Protein AF-A0A7I4Z136-F1 (afdb_monomer)

Sequence (138 aa):
MLASEEKSELEQQVQAWSDSLAMFELRLNVKKTVYLTNDPSEPAGVTRLDRISNAAIKERFDVAPIADVDEMRETRLRWYGHALRAKNDSVRRMGLNLDVSGKRPKGRPKQRWLDTLHENLKTVNIHPNRAFNREEWG

Structure (mmCIF, N/CA/C/O backbone):
data_AF-A0A7I4Z136-F1
#
_entry.id   AF-A0A7I4Z136-F1
#
loop_
_atom_site.group_PDB
_atom_site.id
_atom_site.type_symbol
_atom_site.label_atom_id
_atom_site.label_alt_id
_atom_site.label_comp_id
_atom_site.label_asym_id
_atom_site.label_entity_id
_atom_site.label_seq_id
_atom_site.pdbx_PDB_ins_code
_atom_site.Cartn_x
_atom_site.Cartn_y
_atom_site.Cartn_z
_atom_site.occupancy
_atom_site.B_iso_or_equiv
_atom_site.auth_seq_id
_atom_site.auth_comp_id
_atom_site.auth_asym_id
_atom_site.auth_atom_id
_atom_site.pdbx_PDB_model_num
ATOM 1 N N . MET A 1 1 ? -11.482 -11.749 29.604 1.00 31.69 1 MET A N 1
ATOM 2 C CA . MET A 1 1 ? -10.656 -10.848 30.432 1.00 31.69 1 MET A CA 1
ATOM 3 C C . MET A 1 1 ? -10.018 -9.839 29.495 1.00 31.69 1 MET A C 1
ATOM 5 O O . MET A 1 1 ? -9.239 -10.250 28.649 1.00 31.69 1 MET A O 1
ATOM 9 N N . LEU A 1 2 ? -10.446 -8.575 29.544 1.00 39.78 2 LEU A N 1
ATOM 10 C CA . LEU A 1 2 ? -9.828 -7.484 28.786 1.00 39.78 2 LEU A CA 1
ATOM 11 C C . LEU A 1 2 ? -8.702 -6.930 29.660 1.00 39.78 2 LEU A C 1
ATOM 13 O O . LEU A 1 2 ? -8.988 -6.420 30.739 1.00 39.78 2 LEU A O 1
ATOM 17 N N . ALA A 1 3 ? -7.450 -7.089 29.234 1.00 44.53 3 ALA A N 1
ATOM 18 C CA . ALA A 1 3 ? -6.341 -6.368 29.840 1.00 44.53 3 ALA A CA 1
ATOM 19 C C . ALA A 1 3 ? -6.526 -4.886 29.493 1.00 44.53 3 ALA A C 1
ATOM 21 O O . ALA A 1 3 ? -6.549 -4.517 28.319 1.00 44.53 3 ALA A O 1
ATOM 22 N N . SER A 1 4 ? -6.766 -4.051 30.500 1.00 47.69 4 SER A N 1
ATOM 23 C CA . SER A 1 4 ? -6.635 -2.608 30.351 1.00 47.69 4 SER A CA 1
ATOM 24 C C . SER A 1 4 ? -5.141 -2.303 30.315 1.00 47.69 4 SER A C 1
ATOM 26 O O . SER A 1 4 ? -4.517 -2.236 31.370 1.00 47.69 4 SER A O 1
ATOM 28 N N . GLU A 1 5 ? -4.568 -2.203 29.119 1.00 57.59 5 GLU A N 1
ATOM 29 C CA . GLU A 1 5 ? -3.180 -1.767 28.938 1.00 57.59 5 GLU A CA 1
ATOM 30 C C . GLU A 1 5 ? -3.039 -0.346 29.500 1.00 57.59 5 GLU A C 1
ATOM 32 O O . GLU A 1 5 ? -3.800 0.563 29.144 1.00 57.59 5 GLU A O 1
ATOM 37 N N . GLU A 1 6 ? -2.114 -0.171 30.441 1.00 72.88 6 GLU A N 1
ATOM 38 C CA . GLU A 1 6 ? -1.833 1.124 31.052 1.00 72.88 6 GLU A CA 1
ATOM 39 C C . GLU A 1 6 ? -1.116 2.023 30.025 1.00 72.88 6 GLU A C 1
ATOM 41 O O . GLU A 1 6 ? -0.399 1.549 29.145 1.00 72.88 6 GLU A O 1
ATOM 46 N N . LYS A 1 7 ? -1.301 3.347 30.101 1.00 60.91 7 LYS A N 1
ATOM 47 C CA . LYS A 1 7 ? -0.717 4.308 29.141 1.00 60.91 7 LYS A CA 1
ATOM 48 C C . LYS A 1 7 ? 0.807 4.147 28.991 1.00 60.91 7 LYS A C 1
ATOM 50 O O . LYS A 1 7 ? 1.330 4.259 27.886 1.00 60.91 7 LYS A O 1
ATOM 55 N N . SER A 1 8 ? 1.481 3.853 30.098 1.00 62.34 8 SER A N 1
ATOM 56 C CA . SER A 1 8 ? 2.915 3.562 30.199 1.00 62.34 8 SER A CA 1
ATOM 57 C C . SER A 1 8 ? 3.339 2.377 29.322 1.00 62.34 8 SER A C 1
ATOM 59 O O . SER A 1 8 ? 4.363 2.427 28.643 1.00 62.34 8 SER A O 1
ATOM 61 N N . GLU A 1 9 ? 2.521 1.328 29.284 1.00 68.94 9 GLU A N 1
ATOM 62 C CA . GLU A 1 9 ? 2.764 0.107 28.520 1.00 68.94 9 GLU A CA 1
ATOM 63 C C . GLU A 1 9 ? 2.647 0.367 27.013 1.00 68.94 9 GLU A C 1
ATOM 65 O O . GLU A 1 9 ? 3.483 -0.084 26.230 1.00 68.94 9 GLU A O 1
ATOM 70 N N . LEU A 1 10 ? 1.667 1.178 26.603 1.00 63.94 10 LEU A N 1
ATOM 71 C CA . LEU A 1 10 ? 1.514 1.606 25.209 1.00 63.94 10 LEU A CA 1
ATOM 72 C C . LEU A 1 10 ? 2.684 2.478 24.744 1.00 63.94 10 LEU A C 1
ATOM 74 O O . LEU A 1 10 ? 3.188 2.290 23.636 1.00 63.94 10 LEU A O 1
ATOM 78 N N . GLU A 1 11 ? 3.144 3.407 25.581 1.00 64.00 11 GLU A N 1
ATOM 79 C CA . GLU A 1 11 ? 4.316 4.240 25.285 1.00 64.00 11 GLU A CA 1
ATOM 80 C C . GLU A 1 11 ? 5.579 3.383 25.124 1.00 64.00 11 GLU A C 1
ATOM 82 O O . GLU A 1 11 ? 6.338 3.567 24.170 1.00 64.00 11 GLU A O 1
ATOM 87 N N . GLN A 1 12 ? 5.758 2.378 25.985 1.00 72.00 12 GLN A N 1
ATOM 88 C CA . GLN A 1 12 ? 6.883 1.451 25.908 1.00 72.00 12 GLN A CA 1
ATOM 89 C C . GLN A 1 12 ? 6.837 0.586 24.637 1.00 72.00 12 GLN A C 1
ATOM 91 O O . GLN A 1 12 ? 7.867 0.381 23.991 1.00 72.00 12 GLN A O 1
ATOM 96 N N . GLN A 1 13 ? 5.651 0.127 24.227 1.00 69.81 13 GLN A N 1
ATOM 97 C CA . GLN A 1 13 ? 5.467 -0.621 22.979 1.00 69.81 13 GLN A CA 1
ATOM 98 C C . GLN A 1 13 ? 5.757 0.238 21.741 1.00 69.81 13 GLN A C 1
ATOM 100 O O . GLN A 1 13 ? 6.437 -0.218 20.817 1.00 69.81 13 GLN A O 1
ATOM 105 N N . VAL A 1 14 ? 5.279 1.487 21.720 1.00 70.50 14 VAL A N 1
ATOM 106 C CA . VAL A 1 14 ? 5.538 2.434 20.623 1.00 70.50 14 VAL A CA 1
ATOM 107 C C . VAL A 1 14 ? 7.030 2.742 20.517 1.00 70.50 14 VAL A C 1
ATOM 109 O O . VAL A 1 14 ? 7.568 2.759 19.406 1.00 70.50 14 VAL A O 1
ATOM 112 N N . GLN A 1 15 ? 7.715 2.916 21.650 1.00 71.00 15 GLN A N 1
ATOM 113 C CA . GLN A 1 15 ? 9.158 3.132 21.678 1.00 71.00 15 GLN A CA 1
ATOM 114 C C . GLN A 1 15 ? 9.922 1.906 21.159 1.00 71.00 15 GLN A C 1
ATOM 116 O O . GLN A 1 15 ? 10.738 2.040 20.250 1.00 71.00 15 GLN A O 1
ATOM 121 N N . ALA A 1 16 ? 9.588 0.702 21.632 1.00 77.00 16 ALA A N 1
ATOM 122 C CA . ALA A 1 16 ? 10.212 -0.539 21.166 1.00 77.00 16 ALA A CA 1
ATOM 123 C C . ALA A 1 16 ? 10.033 -0.760 19.650 1.00 77.00 16 ALA A C 1
ATOM 125 O O . ALA A 1 16 ? 10.939 -1.238 18.958 1.00 77.00 16 ALA A O 1
ATOM 126 N N . TRP A 1 17 ? 8.873 -0.381 19.105 1.00 74.06 17 TRP A N 1
ATOM 127 C CA . TRP A 1 17 ? 8.618 -0.404 17.663 1.00 74.06 17 TRP A CA 1
ATOM 128 C C . TRP A 1 17 ? 9.425 0.652 16.908 1.00 74.06 17 TRP A C 1
ATOM 130 O O . TRP A 1 17 ? 9.952 0.361 15.833 1.00 74.06 17 TRP A O 1
ATOM 140 N N . SER A 1 18 ? 9.545 1.860 17.458 1.00 72.88 18 SER A N 1
ATOM 141 C CA . SER A 1 18 ? 10.383 2.921 16.894 1.00 72.88 18 SER A CA 1
ATOM 142 C C . SER A 1 18 ? 11.848 2.488 16.803 1.00 72.88 18 SER A C 1
ATOM 144 O O . SER A 1 18 ? 12.470 2.633 15.749 1.00 72.88 18 SER A O 1
ATOM 146 N N . ASP A 1 19 ? 12.378 1.891 17.870 1.00 77.94 19 ASP A N 1
ATOM 147 C CA . AS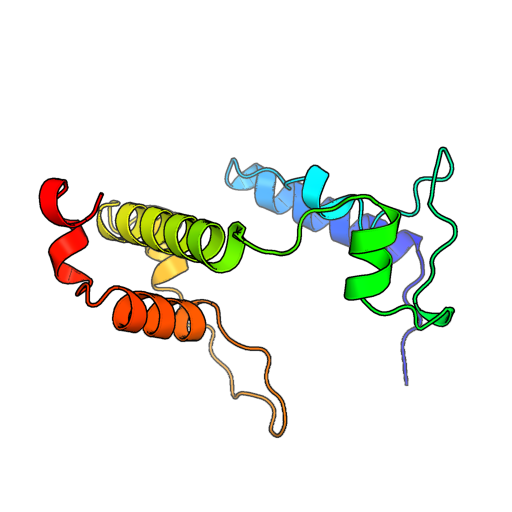P A 1 19 ? 13.763 1.416 17.941 1.00 77.94 19 ASP A CA 1
ATOM 148 C C . ASP A 1 19 ? 14.010 0.262 16.956 1.00 77.94 19 ASP A C 1
ATOM 150 O O . ASP A 1 19 ? 15.020 0.227 16.250 1.00 77.94 19 ASP A O 1
ATOM 154 N N . SER A 1 20 ? 13.034 -0.641 16.818 1.00 76.44 20 SER A N 1
ATOM 155 C CA . SER A 1 20 ? 13.088 -1.738 15.842 1.00 76.44 20 SER A CA 1
ATOM 156 C C . SER A 1 20 ? 13.090 -1.239 14.396 1.00 76.44 20 SER A C 1
ATOM 158 O O . SER A 1 20 ? 13.740 -1.831 13.539 1.00 76.44 20 SER A O 1
ATOM 160 N N . LEU A 1 21 ? 12.379 -0.149 14.099 1.00 72.62 21 LEU A N 1
ATOM 161 C CA . LEU A 1 21 ? 12.381 0.464 12.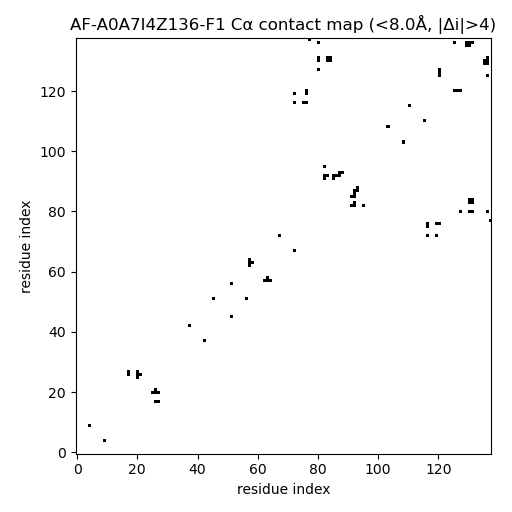769 1.00 72.62 21 LEU A CA 1
ATOM 162 C C . LEU A 1 21 ? 13.707 1.165 12.462 1.00 72.62 21 LEU A C 1
ATOM 164 O O . LEU A 1 21 ? 14.194 1.068 11.333 1.00 72.62 21 LEU A O 1
ATOM 168 N N . ALA A 1 22 ? 14.317 1.797 13.468 1.00 73.38 22 ALA A N 1
ATOM 169 C CA . ALA A 1 22 ? 15.615 2.447 13.332 1.00 73.38 22 ALA A CA 1
ATOM 170 C C . ALA A 1 22 ? 16.725 1.456 12.940 1.00 73.38 22 ALA A C 1
ATOM 172 O O . ALA A 1 22 ? 17.592 1.803 12.140 1.00 73.38 22 ALA A O 1
ATOM 173 N N . MET A 1 23 ? 16.648 0.204 13.409 1.00 74.56 23 MET A N 1
ATOM 174 C CA . MET A 1 23 ? 17.553 -0.887 13.010 1.00 74.56 23 MET A CA 1
ATOM 175 C C . MET A 1 23 ? 17.538 -1.172 11.497 1.00 74.56 23 MET A C 1
ATOM 177 O O . MET A 1 23 ? 18.519 -1.671 10.952 1.00 74.56 23 MET A O 1
ATOM 181 N N . PHE A 1 24 ? 16.444 -0.838 10.808 1.00 67.12 24 PHE A N 1
ATOM 182 C CA . PHE A 1 24 ? 16.301 -0.982 9.357 1.00 67.12 24 PHE A CA 1
ATOM 183 C C . PHE A 1 24 ? 16.389 0.360 8.611 1.00 67.12 24 PHE A C 1
ATOM 185 O O . PHE A 1 24 ? 15.940 0.447 7.469 1.00 67.12 24 PHE A O 1
ATOM 192 N N . GLU A 1 25 ? 16.925 1.408 9.252 1.00 71.38 25 GLU A N 1
ATOM 193 C CA . GLU A 1 25 ? 16.989 2.788 8.735 1.00 71.38 25 GLU A CA 1
ATOM 194 C C . GLU A 1 25 ? 15.612 3.386 8.379 1.00 71.38 25 GLU A C 1
ATOM 196 O O . GLU A 1 25 ? 15.490 4.332 7.598 1.00 71.38 25 GLU A O 1
ATOM 201 N N . LEU A 1 26 ? 14.541 2.849 8.966 1.00 66.12 26 LEU A N 1
ATOM 202 C CA . LEU A 1 26 ? 13.183 3.351 8.807 1.00 66.12 26 LEU A CA 1
ATOM 203 C C . LEU A 1 26 ? 12.829 4.240 10.004 1.00 66.12 26 LEU A C 1
ATOM 205 O O . LEU A 1 26 ? 13.205 3.965 11.140 1.00 66.12 26 LEU A O 1
ATOM 209 N N . ARG A 1 27 ? 12.072 5.316 9.771 1.00 66.81 27 ARG A N 1
ATOM 210 C CA . ARG A 1 27 ? 11.556 6.184 10.843 1.00 66.81 27 ARG A CA 1
ATOM 211 C C . ARG A 1 27 ? 10.035 6.184 10.827 1.00 66.81 27 ARG A C 1
ATOM 213 O O . ARG A 1 27 ? 9.423 6.213 9.756 1.00 66.81 27 ARG A O 1
ATOM 220 N N . LEU A 1 28 ? 9.423 6.177 12.011 1.00 56.66 28 LEU A N 1
ATOM 221 C CA . LEU A 1 28 ? 7.983 6.390 12.146 1.00 56.66 28 LEU A CA 1
ATOM 222 C C . LEU A 1 28 ? 7.608 7.758 11.567 1.00 56.66 28 LEU A C 1
ATOM 224 O O . LEU A 1 28 ? 8.243 8.773 11.851 1.00 56.66 28 LEU A O 1
ATOM 228 N N . ASN A 1 29 ? 6.557 7.794 10.748 1.00 59.88 29 ASN A N 1
ATOM 229 C CA . ASN A 1 29 ? 6.026 9.045 10.220 1.00 59.88 29 ASN A CA 1
ATOM 230 C C . ASN A 1 29 ? 5.148 9.718 11.286 1.00 59.88 29 ASN A C 1
ATOM 232 O O . ASN A 1 29 ? 3.935 9.506 11.327 1.00 59.88 29 ASN A O 1
ATOM 236 N N . VAL A 1 30 ? 5.785 10.529 12.135 1.00 47.16 30 VAL A N 1
ATOM 237 C CA . VAL A 1 30 ? 5.171 11.198 13.296 1.00 47.16 30 VAL A CA 1
ATOM 238 C C . VAL A 1 30 ? 3.970 12.076 12.906 1.00 47.16 30 VAL A C 1
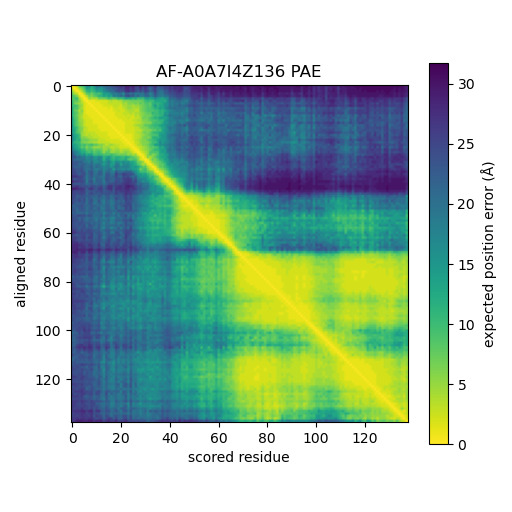ATOM 240 O O . VAL A 1 30 ? 2.996 12.168 13.644 1.00 47.16 30 VAL A O 1
ATOM 243 N N . LYS A 1 31 ? 3.944 12.644 11.691 1.00 46.88 31 LYS A N 1
ATOM 244 C CA . LYS A 1 31 ? 2.801 13.452 11.220 1.00 46.88 31 LYS A CA 1
ATOM 245 C C . LYS A 1 31 ? 1.504 12.642 11.097 1.00 46.88 31 LYS A C 1
ATOM 247 O O . LYS A 1 31 ? 0.425 13.190 11.280 1.00 46.88 31 LYS A O 1
ATOM 252 N N . LYS A 1 32 ? 1.590 11.330 10.834 1.00 42.88 32 LYS A N 1
ATOM 253 C CA . LYS A 1 32 ? 0.426 10.422 10.844 1.00 42.88 32 LYS A CA 1
ATOM 254 C C . LYS A 1 32 ? 0.066 9.912 12.242 1.00 42.88 32 LYS A C 1
ATOM 256 O O . LYS A 1 32 ? -1.019 9.356 12.397 1.00 42.88 32 LYS A O 1
ATOM 261 N N . THR A 1 33 ? 0.930 10.089 13.242 1.00 42.34 33 THR A N 1
ATOM 262 C CA . THR A 1 33 ? 0.653 9.706 14.636 1.00 42.34 33 THR A CA 1
ATOM 263 C C . THR A 1 33 ? 0.107 10.859 15.475 1.00 42.34 33 THR A C 1
ATOM 265 O O . THR A 1 33 ? -0.334 10.602 16.587 1.00 42.34 33 THR A O 1
ATOM 268 N N . VAL A 1 34 ? 0.030 12.086 14.939 1.00 46.53 34 VAL A N 1
ATOM 269 C CA . VAL A 1 34 ? -0.675 13.224 15.575 1.00 46.53 34 VAL A CA 1
ATOM 270 C C . VAL A 1 34 ? -2.152 12.896 15.850 1.00 46.53 34 VAL A C 1
ATOM 272 O O . VAL A 1 34 ? -2.737 13.399 16.797 1.00 46.53 34 VAL A O 1
ATOM 275 N N . TYR A 1 35 ? -2.748 11.967 15.095 1.00 46.16 35 TYR A N 1
ATOM 276 C CA . TYR A 1 35 ? -4.097 11.450 15.370 1.00 46.16 35 TYR A CA 1
ATOM 277 C C . TYR A 1 35 ? -4.172 10.456 16.549 1.00 46.16 35 TYR A C 1
ATOM 279 O O . TYR A 1 35 ? -5.262 9.999 16.886 1.00 46.16 35 TYR A O 1
ATOM 287 N N . LEU A 1 36 ? -3.032 10.060 17.129 1.00 42.72 36 LEU A N 1
ATOM 288 C CA . LEU A 1 36 ? -2.911 9.039 18.179 1.00 42.72 36 LEU A CA 1
ATOM 289 C C . LEU A 1 36 ? -2.245 9.565 19.460 1.00 42.72 36 LEU A C 1
ATOM 291 O O . LEU A 1 36 ? -2.441 8.978 20.522 1.00 42.72 36 LEU A O 1
ATOM 295 N N . THR A 1 37 ? -1.475 10.651 19.385 1.00 41.06 37 THR A N 1
ATOM 296 C CA . THR A 1 37 ? -0.851 11.278 20.552 1.00 41.06 37 THR A CA 1
ATOM 297 C C . THR A 1 37 ? -1.796 12.306 21.157 1.00 41.06 37 THR A C 1
ATOM 299 O O . THR A 1 37 ? -2.060 13.347 20.560 1.00 41.06 37 THR A O 1
ATOM 302 N N . ASN A 1 38 ? -2.280 12.020 22.365 1.00 50.41 38 ASN A N 1
ATOM 303 C CA . ASN A 1 38 ? -2.876 13.018 23.252 1.00 50.41 38 ASN A CA 1
ATOM 304 C C . ASN A 1 38 ? -1.769 13.979 23.723 1.00 50.41 38 ASN A C 1
ATOM 306 O O . ASN A 1 38 ? -1.299 13.867 24.855 1.00 50.41 38 ASN A O 1
ATOM 310 N N . ASP A 1 39 ? -1.300 14.857 22.838 1.00 41.47 39 ASP A N 1
ATOM 311 C CA . ASP A 1 39 ? -0.382 15.929 23.208 1.00 41.47 39 ASP A CA 1
ATOM 312 C C . ASP A 1 39 ? -1.177 16.990 24.000 1.00 41.47 39 ASP A C 1
ATOM 314 O O . ASP A 1 39 ? -2.160 17.525 23.476 1.00 41.47 39 ASP A O 1
ATOM 318 N N . PRO A 1 40 ? -0.850 17.271 25.278 1.00 44.75 40 PRO A N 1
ATOM 319 C CA . PRO A 1 40 ? -1.647 18.167 26.117 1.00 44.75 40 PRO A CA 1
ATOM 320 C C . PRO A 1 40 ? -1.527 19.638 25.715 1.00 44.75 40 PRO A C 1
ATOM 322 O O . PRO A 1 40 ? -2.292 20.457 26.220 1.00 44.75 40 PRO A O 1
ATOM 325 N N . SER A 1 41 ? -0.567 19.989 24.850 1.00 49.00 41 SER A N 1
ATOM 326 C CA . SER A 1 41 ? -0.345 21.386 24.469 1.00 49.00 41 SER A CA 1
ATOM 327 C C . SER A 1 41 ? -1.319 21.893 23.408 1.00 49.00 41 SER A C 1
ATOM 329 O O . SER A 1 41 ? -1.384 23.102 23.226 1.00 49.00 41 SER A O 1
ATOM 331 N N . GLU A 1 42 ? -2.073 21.012 22.745 1.00 59.69 42 GLU A N 1
ATOM 332 C CA . GLU A 1 42 ? -3.269 21.349 21.964 1.00 59.69 42 GLU A CA 1
ATOM 333 C 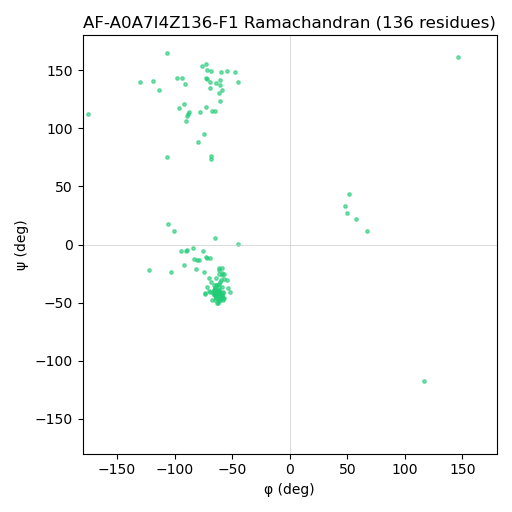C . GLU A 1 42 ? -3.925 20.055 21.452 1.00 59.69 42 GLU A C 1
ATOM 335 O O . GLU A 1 42 ? -3.372 19.381 20.581 1.00 59.69 42 GLU A O 1
ATOM 340 N N . PRO A 1 43 ? -5.128 19.699 21.934 1.00 53.09 43 PRO A N 1
ATOM 341 C CA . PRO A 1 43 ? -5.954 18.783 21.170 1.00 53.09 43 PRO A CA 1
ATOM 342 C C . PRO A 1 43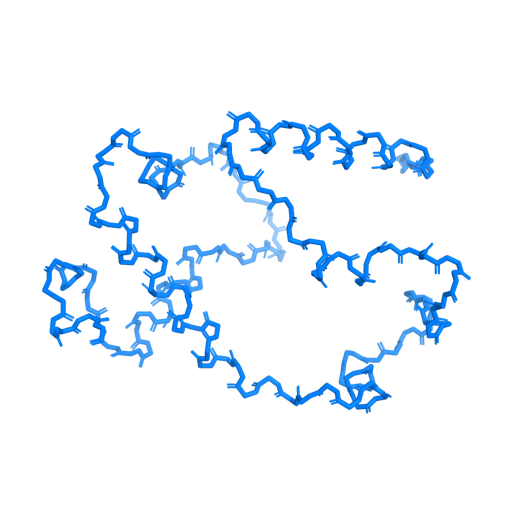 ? -7.366 19.342 21.022 1.00 53.09 43 PRO A C 1
ATOM 344 O O . PRO A 1 43 ? -7.975 19.849 21.956 1.00 53.09 43 PRO A O 1
ATOM 347 N N . ALA A 1 44 ? -7.933 19.162 19.840 1.00 56.41 44 ALA A N 1
ATOM 348 C CA . ALA A 1 44 ? -9.312 19.426 19.437 1.00 56.41 44 ALA A CA 1
ATOM 349 C C . ALA A 1 44 ? -10.463 18.977 20.379 1.00 56.41 44 ALA A C 1
ATOM 351 O O . ALA A 1 44 ? -11.637 19.122 20.013 1.00 56.41 44 ALA A O 1
ATOM 352 N N . GLY A 1 45 ? -10.163 18.380 21.536 1.00 62.81 45 GLY A N 1
ATOM 353 C CA . GLY A 1 45 ? -11.121 17.886 22.521 1.00 62.81 45 GLY A CA 1
ATOM 354 C C . GLY A 1 45 ? -11.950 16.700 22.036 1.00 62.81 45 GLY A C 1
ATOM 355 O O . GLY A 1 45 ? -12.945 16.378 22.670 1.00 62.81 45 GLY A O 1
ATOM 356 N N . VAL A 1 46 ? -11.585 16.075 20.909 1.00 65.50 46 VAL A N 1
ATOM 357 C CA . VAL A 1 46 ? -12.346 14.964 20.324 1.00 65.50 46 VAL A CA 1
ATOM 358 C C . VAL A 1 46 ? -11.754 13.637 20.764 1.00 65.50 46 VAL A C 1
ATOM 360 O O . VAL A 1 46 ? -10.630 13.278 20.423 1.00 65.50 46 VAL A O 1
ATOM 363 N N . THR A 1 47 ? -12.563 12.881 21.481 1.00 73.00 47 THR A N 1
ATOM 364 C CA . THR A 1 47 ? -12.321 11.515 21.918 1.00 73.00 47 THR A CA 1
ATOM 365 C C . THR A 1 47 ? -13.176 10.537 21.107 1.00 73.00 47 THR A C 1
ATOM 367 O O . THR A 1 47 ? -14.162 10.895 20.460 1.00 73.00 47 THR A O 1
ATOM 370 N N . ARG A 1 48 ? -12.848 9.238 21.169 1.00 63.44 48 ARG A N 1
ATOM 371 C CA . ARG A 1 48 ? -13.688 8.188 20.554 1.00 63.44 48 ARG A CA 1
ATOM 372 C C . ARG A 1 48 ? -15.103 8.124 21.150 1.00 63.44 48 ARG A C 1
ATOM 374 O O . ARG A 1 48 ? -15.987 7.557 20.507 1.00 63.44 48 ARG A O 1
ATOM 381 N N . LEU A 1 49 ? -15.317 8.665 22.353 1.00 73.31 49 LEU A N 1
ATOM 382 C CA . LEU A 1 49 ? -16.619 8.681 23.026 1.00 73.31 49 LEU A CA 1
ATOM 383 C C . LEU A 1 49 ? -17.582 9.700 22.415 1.00 73.31 49 LEU A C 1
ATOM 385 O O . LEU A 1 49 ? -18.789 9.478 22.466 1.00 73.31 49 LEU A O 1
ATOM 389 N N . ASP A 1 50 ? -17.061 10.731 21.752 1.00 78.81 50 ASP A N 1
ATOM 390 C CA . ASP A 1 50 ? -17.872 11.788 21.141 1.00 78.81 50 ASP A CA 1
ATOM 391 C C . ASP A 1 50 ? -18.607 11.317 19.880 1.00 78.81 50 ASP A C 1
ATOM 393 O O . ASP A 1 50 ? -19.482 12.011 19.369 1.00 78.81 50 ASP A O 1
ATOM 397 N N . ARG A 1 51 ? -18.268 10.120 19.368 1.00 79.81 51 ARG A N 1
ATOM 398 C CA . ARG A 1 51 ? -18.906 9.472 18.204 1.00 79.81 51 ARG A CA 1
ATOM 399 C C . ARG A 1 51 ? -19.034 10.391 16.978 1.00 79.81 51 ARG A C 1
ATOM 401 O O . ARG A 1 51 ? -19.907 10.189 16.136 1.00 79.81 51 ARG A O 1
ATOM 408 N N . ILE A 1 52 ? -18.139 11.369 16.858 1.00 77.56 52 ILE A N 1
ATOM 409 C CA . ILE A 1 52 ? -18.087 12.300 15.733 1.00 77.56 52 ILE A CA 1
ATOM 410 C C . ILE A 1 52 ? -17.644 11.529 14.490 1.00 77.56 52 ILE A C 1
ATOM 412 O O . ILE A 1 52 ? -16.723 10.710 14.532 1.00 77.56 52 ILE A O 1
ATOM 416 N N . SER A 1 53 ? -18.326 11.766 13.371 1.00 79.00 53 SER A N 1
ATOM 417 C CA . SER A 1 53 ? -17.981 11.109 12.116 1.00 79.00 53 SER A CA 1
ATOM 418 C C . SER A 1 53 ? -16.628 11.604 11.600 1.00 79.00 53 SER A C 1
ATOM 420 O O . SER A 1 53 ? -16.264 12.769 11.755 1.00 79.00 53 SER A O 1
ATOM 422 N N . ASN A 1 54 ? -15.895 10.737 10.901 1.00 72.50 54 ASN A N 1
ATOM 423 C CA . ASN A 1 54 ? -14.648 11.142 10.248 1.00 72.50 54 ASN A CA 1
ATOM 424 C C . ASN A 1 54 ? -14.861 12.272 9.225 1.00 72.50 54 ASN A C 1
ATOM 426 O O . ASN A 1 54 ? -13.925 13.016 8.957 1.00 72.50 54 ASN A O 1
ATOM 430 N N . ALA A 1 55 ? -16.060 12.391 8.643 1.00 74.38 55 ALA A N 1
ATOM 431 C CA . ALA A 1 55 ? -16.402 13.493 7.747 1.00 74.38 55 ALA A CA 1
ATOM 432 C C . ALA A 1 55 ? -16.470 14.824 8.511 1.00 74.38 55 ALA A C 1
ATOM 434 O O . ALA A 1 55 ? -15.812 15.776 8.113 1.00 74.38 55 ALA A O 1
ATOM 435 N N . ALA A 1 56 ? -17.159 14.845 9.655 1.00 78.94 56 ALA A N 1
ATOM 436 C CA . ALA A 1 56 ? -17.264 16.025 10.512 1.00 78.94 56 ALA A CA 1
ATOM 437 C C . ALA A 1 56 ? -15.913 16.429 11.127 1.00 78.94 56 ALA A C 1
ATOM 439 O O . ALA A 1 56 ? -15.628 17.612 11.274 1.00 78.94 56 ALA A O 1
ATOM 440 N N . ILE A 1 57 ? -15.046 15.462 11.454 1.00 75.06 57 ILE A N 1
ATOM 441 C CA . ILE A 1 57 ? -13.667 15.758 11.875 1.00 75.06 57 ILE A CA 1
ATOM 442 C C . ILE A 1 57 ? -12.915 16.465 10.745 1.00 75.06 57 ILE A C 1
ATOM 444 O O . ILE A 1 57 ? -12.295 17.493 10.982 1.00 75.06 57 ILE A O 1
ATOM 448 N N . LYS A 1 58 ? -12.976 15.942 9.517 1.00 72.44 58 LYS A N 1
ATOM 449 C CA . LYS A 1 58 ? -12.278 16.549 8.377 1.00 72.44 58 LYS A CA 1
ATOM 450 C C . LYS A 1 58 ? -12.760 17.963 8.094 1.00 72.44 58 LYS A C 1
ATOM 452 O O . LYS A 1 58 ? -11.934 18.853 7.975 1.00 72.44 58 LYS A O 1
ATOM 457 N N . GLU A 1 59 ? -14.073 18.163 8.072 1.00 79.62 59 GLU A N 1
ATOM 458 C CA . GLU A 1 59 ? -14.693 19.480 7.917 1.00 79.62 59 GLU A CA 1
ATOM 459 C C . GLU A 1 59 ? -14.227 20.460 9.004 1.00 79.62 59 GLU A C 1
ATOM 461 O O . GLU A 1 59 ? -13.802 21.568 8.699 1.00 79.62 59 GLU A O 1
ATOM 466 N N . ARG A 1 60 ? -14.211 20.029 10.273 1.00 79.19 60 ARG A N 1
ATOM 467 C CA . ARG A 1 60 ? -13.775 20.864 11.404 1.00 79.19 60 ARG A CA 1
ATOM 468 C C . ARG A 1 60 ? -12.321 21.330 11.298 1.00 79.19 60 ARG A C 1
ATOM 470 O O . ARG A 1 60 ? -11.998 22.398 11.808 1.00 79.19 60 ARG A O 1
ATOM 477 N N . PHE A 1 61 ? -11.456 20.525 10.691 1.00 71.81 61 PHE A N 1
ATOM 478 C CA . PHE A 1 61 ? -10.034 20.838 10.522 1.00 71.81 61 PHE A CA 1
ATOM 479 C C . PHE A 1 61 ? -9.691 21.348 9.122 1.00 71.81 61 PHE A C 1
ATOM 481 O O . PHE A 1 61 ? -8.509 21.397 8.794 1.00 71.81 61 PHE A O 1
ATOM 488 N N . ASP A 1 62 ? -10.698 21.682 8.306 1.00 68.50 62 ASP A N 1
ATOM 489 C CA . ASP A 1 62 ? -10.536 22.059 6.894 1.00 68.50 62 ASP A CA 1
ATOM 490 C C . ASP A 1 62 ? -9.637 21.072 6.120 1.00 68.50 62 ASP A C 1
ATOM 492 O O . ASP A 1 62 ? -8.860 21.407 5.226 1.00 68.50 62 ASP A O 1
ATOM 496 N N . VAL A 1 63 ? -9.711 19.798 6.511 1.00 67.00 63 VAL A N 1
ATOM 497 C CA . VAL A 1 63 ? -9.016 18.714 5.831 1.00 67.00 63 VAL A CA 1
ATOM 498 C C . VAL A 1 63 ? -9.830 18.420 4.593 1.00 67.00 63 VAL A C 1
ATOM 500 O O . VAL A 1 63 ? -10.963 17.936 4.691 1.00 67.00 63 VAL A O 1
ATOM 503 N N . ALA A 1 64 ? -9.232 18.692 3.436 1.00 59.62 64 ALA A N 1
ATOM 504 C CA . ALA A 1 64 ? -9.837 18.396 2.153 1.00 59.62 64 ALA A CA 1
ATOM 505 C C . ALA A 1 64 ? -10.458 16.981 2.158 1.00 59.62 64 ALA A C 1
ATOM 507 O O . ALA A 1 64 ? -9.878 16.032 2.715 1.00 59.62 64 ALA A O 1
ATOM 508 N N . PRO A 1 65 ? -11.649 16.800 1.549 1.00 60.34 65 PRO A N 1
ATOM 509 C CA . PRO A 1 65 ? -12.139 15.472 1.211 1.00 60.34 65 PRO A CA 1
ATOM 510 C C . PRO A 1 65 ? -11.013 14.700 0.531 1.00 60.34 65 PRO A C 1
ATOM 512 O O . PRO A 1 65 ? -10.193 15.307 -0.150 1.00 60.34 65 PRO A O 1
ATOM 515 N N . ILE A 1 66 ? -10.967 13.377 0.703 1.00 58.72 66 ILE A N 1
ATOM 516 C CA . ILE A 1 66 ? -9.921 12.548 0.091 1.00 58.72 66 ILE A CA 1
ATOM 517 C C . ILE A 1 66 ? -10.148 12.543 -1.437 1.00 58.72 66 ILE A C 1
ATOM 519 O O . ILE A 1 66 ? -10.660 11.576 -1.990 1.00 58.72 66 ILE A O 1
ATOM 523 N N . ALA A 1 67 ? -9.789 13.628 -2.119 1.00 48.59 67 ALA A N 1
ATOM 524 C CA . ALA A 1 67 ? -9.400 13.638 -3.521 1.00 48.59 67 ALA A CA 1
ATOM 525 C C . ALA A 1 67 ? -8.148 12.752 -3.702 1.00 48.59 67 ALA A C 1
ATOM 527 O O . ALA A 1 67 ? -7.939 12.151 -4.750 1.00 48.59 67 ALA A O 1
ATOM 528 N N . ASP A 1 68 ? -7.411 12.528 -2.612 1.00 54.81 68 ASP A N 1
ATOM 529 C CA . ASP A 1 68 ? -6.264 11.638 -2.477 1.00 54.81 68 ASP A CA 1
ATOM 530 C C . ASP A 1 68 ? -6.585 10.142 -2.650 1.00 54.81 68 ASP A C 1
ATOM 532 O O . ASP A 1 68 ? -5.710 9.318 -2.415 1.00 54.81 68 ASP A O 1
ATOM 536 N N . VAL A 1 69 ? -7.797 9.694 -3.017 1.00 65.75 69 VAL A N 1
ATOM 537 C CA . VAL A 1 69 ? -7.992 8.254 -3.306 1.00 65.75 69 VAL A CA 1
ATOM 538 C C . VAL A 1 69 ? -7.095 7.874 -4.482 1.00 65.75 69 VAL A C 1
ATOM 540 O O . VAL A 1 69 ? -6.477 6.802 -4.480 1.00 65.75 69 VAL A O 1
ATOM 543 N N . ASP A 1 70 ? -6.969 8.804 -5.424 1.00 72.81 70 ASP A N 1
ATOM 544 C CA . ASP A 1 70 ? -6.106 8.715 -6.587 1.00 72.81 70 ASP A CA 1
ATOM 545 C C . ASP A 1 70 ? -4.631 8.904 -6.205 1.00 72.81 70 ASP A C 1
ATOM 547 O O . ASP A 1 70 ? -3.810 8.079 -6.595 1.00 72.81 70 ASP A O 1
ATOM 551 N N . GLU A 1 71 ? -4.293 9.863 -5.338 1.00 80.19 71 GLU A N 1
ATOM 552 C CA . GLU A 1 71 ? -2.915 10.064 -4.849 1.00 80.19 71 GLU A CA 1
ATOM 553 C C . GLU A 1 71 ? -2.421 8.895 -3.977 1.00 80.19 71 GLU A C 1
ATOM 555 O O . GLU A 1 71 ? -1.295 8.411 -4.104 1.00 80.19 71 GLU A O 1
ATOM 560 N N . MET A 1 72 ? -3.269 8.369 -3.094 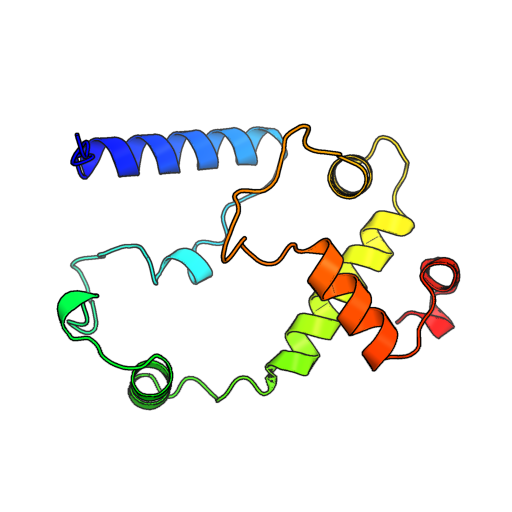1.00 83.06 72 MET A N 1
ATOM 561 C CA . MET A 1 72 ? -2.972 7.192 -2.283 1.00 83.06 72 MET A CA 1
ATOM 562 C C . MET A 1 72 ? -2.804 5.960 -3.170 1.00 83.06 72 MET A C 1
ATOM 564 O O . MET A 1 72 ? -1.969 5.099 -2.877 1.00 83.06 72 MET A O 1
ATOM 568 N N . ARG A 1 73 ? -3.605 5.846 -4.235 1.00 87.38 73 ARG A N 1
ATOM 569 C CA . ARG A 1 73 ? -3.445 4.799 -5.244 1.00 87.38 73 ARG A CA 1
ATOM 570 C C . ARG A 1 73 ? -2.107 4.949 -5.957 1.00 87.38 73 ARG A C 1
ATOM 572 O O . ARG A 1 73 ? -1.352 3.979 -5.988 1.00 87.38 73 ARG A O 1
ATOM 579 N N . GLU A 1 74 ? -1.792 6.140 -6.449 1.00 86.62 74 GLU A N 1
ATOM 580 C CA . GLU A 1 74 ? -0.536 6.441 -7.129 1.00 86.62 74 GLU A CA 1
ATOM 581 C C . GLU A 1 74 ? 0.668 6.151 -6.226 1.00 86.62 74 GLU A C 1
ATOM 583 O O . GLU A 1 74 ? 1.571 5.413 -6.610 1.00 86.62 74 GLU A O 1
ATOM 588 N N . THR A 1 75 ? 0.641 6.613 -4.976 1.00 88.62 75 THR A N 1
ATOM 589 C CA . THR A 1 75 ? 1.694 6.370 -3.982 1.00 88.62 75 THR A CA 1
ATOM 590 C C . THR A 1 75 ? 1.909 4.874 -3.742 1.00 88.62 75 THR A C 1
ATOM 592 O O . THR A 1 75 ? 3.051 4.404 -3.700 1.00 88.62 75 THR A O 1
ATOM 595 N N . ARG A 1 76 ? 0.825 4.089 -3.619 1.00 90.88 76 ARG A N 1
ATOM 596 C CA . ARG A 1 76 ? 0.915 2.624 -3.477 1.00 90.88 76 ARG A CA 1
ATOM 597 C C . ARG A 1 76 ? 1.522 1.971 -4.719 1.00 90.88 76 ARG A C 1
ATOM 599 O O . ARG A 1 76 ? 2.400 1.123 -4.570 1.00 90.88 76 ARG A O 1
ATOM 606 N N . LEU A 1 77 ? 1.083 2.359 -5.917 1.00 90.62 77 LEU A N 1
ATOM 607 C CA . LEU A 1 77 ? 1.590 1.818 -7.184 1.00 90.62 77 LEU A CA 1
ATOM 608 C C . LEU A 1 77 ? 3.058 2.196 -7.420 1.00 90.62 77 LEU A C 1
ATOM 610 O O . LEU A 1 77 ? 3.859 1.357 -7.836 1.00 90.62 77 LEU A O 1
ATOM 614 N N . ARG A 1 78 ? 3.448 3.422 -7.069 1.00 90.88 78 ARG A N 1
ATOM 615 C CA . ARG A 1 78 ? 4.830 3.900 -7.138 1.00 90.88 78 ARG A CA 1
ATOM 616 C C . ARG A 1 78 ? 5.730 3.083 -6.216 1.00 90.88 78 ARG A C 1
ATOM 618 O O . ARG A 1 78 ? 6.738 2.541 -6.674 1.00 90.88 78 ARG A O 1
ATOM 625 N N . TRP A 1 79 ? 5.341 2.914 -4.947 1.00 92.31 79 TRP A N 1
ATOM 626 C CA . TRP A 1 79 ? 6.072 2.064 -4.000 1.00 92.31 79 TRP A CA 1
ATOM 627 C C . TRP A 1 79 ? 6.168 0.615 -4.491 1.00 92.31 79 TRP A C 1
ATOM 629 O O . TRP A 1 79 ? 7.250 0.030 -4.459 1.00 92.31 79 TRP A O 1
ATOM 639 N N . TYR A 1 80 ? 5.070 0.058 -5.009 1.00 93.31 80 TYR A N 1
ATOM 640 C CA . TYR A 1 80 ? 5.040 -1.302 -5.543 1.00 93.31 80 TYR A CA 1
ATOM 641 C C . TYR A 1 80 ? 5.998 -1.480 -6.725 1.00 93.31 80 TYR A C 1
ATOM 643 O O . TYR A 1 80 ? 6.800 -2.411 -6.729 1.00 93.31 80 TYR A O 1
ATOM 651 N N . GLY A 1 81 ? 6.007 -0.544 -7.676 1.00 93.00 81 GLY A N 1
ATOM 652 C CA . GLY A 1 81 ? 6.974 -0.554 -8.772 1.00 93.00 81 GLY A CA 1
ATOM 653 C C . GLY A 1 81 ? 8.417 -0.466 -8.281 1.00 93.00 81 GLY A C 1
ATOM 654 O O . GLY A 1 81 ? 9.284 -1.187 -8.773 1.00 93.00 81 GLY A O 1
ATOM 655 N N . HIS A 1 82 ? 8.691 0.375 -7.277 1.00 91.56 82 HIS A N 1
ATOM 656 C CA . HIS A 1 82 ? 10.018 0.433 -6.661 1.00 91.56 82 HIS A CA 1
ATOM 657 C C . HIS A 1 82 ? 10.414 -0.893 -6.008 1.00 91.56 82 HIS A C 1
ATOM 659 O O . HIS A 1 82 ? 11.561 -1.306 -6.160 1.00 91.56 82 HIS A O 1
ATOM 665 N N . ALA A 1 83 ? 9.492 -1.566 -5.318 1.00 92.94 83 ALA A N 1
ATOM 666 C CA . ALA A 1 83 ? 9.743 -2.873 -4.721 1.00 92.94 83 ALA A CA 1
ATOM 667 C C . ALA A 1 83 ? 9.992 -3.952 -5.791 1.00 92.94 83 ALA A C 1
ATOM 669 O O . ALA A 1 83 ? 10.926 -4.737 -5.647 1.00 92.94 83 ALA A O 1
ATOM 670 N N . LEU A 1 84 ? 9.230 -3.958 -6.893 1.00 92.88 84 LEU A N 1
ATOM 671 C CA . LEU A 1 84 ? 9.421 -4.893 -8.009 1.00 92.88 84 LEU A CA 1
ATOM 672 C C . LEU A 1 84 ? 10.771 -4.714 -8.714 1.00 92.88 84 LEU A C 1
ATOM 674 O O . LEU A 1 84 ? 11.415 -5.696 -9.077 1.00 92.88 84 LEU A O 1
ATOM 678 N N . ARG A 1 85 ? 11.228 -3.472 -8.885 1.00 92.19 85 ARG A N 1
ATOM 679 C CA . ARG A 1 85 ? 12.529 -3.178 -9.506 1.00 92.19 85 ARG A CA 1
ATOM 680 C C . ARG A 1 85 ? 13.718 -3.377 -8.562 1.00 92.19 85 ARG A C 1
ATOM 682 O O . ARG A 1 85 ? 14.857 -3.356 -9.016 1.00 92.19 85 ARG A O 1
ATOM 689 N N . ALA A 1 86 ? 13.481 -3.523 -7.260 1.00 92.50 86 ALA A N 1
ATOM 690 C CA . ALA A 1 86 ? 14.549 -3.698 -6.289 1.00 92.50 86 ALA A CA 1
ATOM 691 C C . ALA A 1 86 ? 15.129 -5.122 -6.324 1.00 92.50 86 ALA A C 1
ATOM 693 O O . ALA A 1 86 ? 14.448 -6.090 -6.683 1.00 92.50 86 ALA A O 1
ATOM 694 N N . LYS A 1 87 ? 16.397 -5.240 -5.911 1.00 93.31 87 LYS A N 1
ATOM 695 C CA . LYS A 1 87 ? 17.108 -6.519 -5.783 1.00 93.31 87 LYS A CA 1
ATOM 696 C C . LYS A 1 87 ? 16.385 -7.440 -4.790 1.00 93.31 87 LYS A C 1
ATOM 698 O O . LYS A 1 87 ? 15.761 -6.965 -3.838 1.00 93.31 87 LYS A O 1
ATOM 703 N N . ASN A 1 88 ? 16.464 -8.751 -5.016 1.00 90.62 88 ASN A N 1
ATOM 704 C CA . ASN A 1 88 ? 15.733 -9.765 -4.243 1.00 90.62 88 ASN A CA 1
ATOM 705 C C . ASN A 1 88 ? 16.048 -9.771 -2.740 1.00 90.62 88 ASN A C 1
ATOM 707 O O . ASN A 1 88 ? 15.164 -10.065 -1.946 1.00 90.62 88 ASN A O 1
ATOM 711 N N . ASP A 1 89 ? 17.269 -9.402 -2.363 1.00 91.50 89 ASP A N 1
ATOM 712 C CA . ASP A 1 89 ? 17.746 -9.287 -0.980 1.00 91.50 89 ASP A CA 1
ATOM 713 C C . ASP A 1 89 ? 17.408 -7.938 -0.321 1.00 91.50 89 ASP A C 1
ATOM 715 O O . ASP A 1 89 ? 17.690 -7.730 0.855 1.00 91.50 89 ASP A O 1
ATOM 719 N N . SER A 1 90 ? 16.797 -6.999 -1.048 1.00 91.19 90 SER A N 1
ATOM 720 C CA . SER A 1 90 ? 16.403 -5.718 -0.466 1.00 91.19 90 SER A CA 1
ATOM 721 C C . SER A 1 90 ? 15.195 -5.875 0.461 1.00 91.19 90 SER A C 1
ATOM 723 O O . SER A 1 90 ? 14.242 -6.593 0.151 1.00 91.19 90 SER A O 1
ATOM 725 N N . VAL A 1 91 ? 15.176 -5.119 1.565 1.00 88.94 91 VAL A N 1
ATOM 726 C CA . VAL A 1 91 ? 14.083 -5.130 2.561 1.00 88.94 91 VAL A CA 1
ATOM 727 C C . VAL A 1 91 ? 12.709 -4.925 1.917 1.00 88.94 91 VAL A C 1
ATOM 729 O O . VAL A 1 91 ? 11.751 -5.611 2.258 1.00 88.94 91 VAL A O 1
ATOM 732 N N . ARG A 1 92 ? 12.606 -4.025 0.930 1.00 89.75 92 ARG A N 1
ATOM 733 C CA . ARG A 1 92 ? 11.353 -3.757 0.201 1.00 89.75 92 ARG A CA 1
ATOM 734 C C . ARG A 1 92 ? 10.854 -4.978 -0.570 1.00 89.75 92 ARG A C 1
ATOM 736 O O . ARG A 1 92 ? 9.659 -5.260 -0.550 1.00 89.75 92 ARG A O 1
ATOM 743 N N . ARG A 1 93 ? 11.755 -5.698 -1.244 1.00 92.44 93 ARG A N 1
ATOM 744 C CA . ARG A 1 93 ? 11.412 -6.887 -2.031 1.00 92.44 93 ARG A CA 1
ATOM 745 C C . ARG A 1 93 ? 11.098 -8.080 -1.134 1.00 92.44 93 ARG A C 1
ATOM 747 O O . ARG A 1 93 ? 10.108 -8.763 -1.379 1.00 92.44 93 ARG A O 1
ATOM 754 N N . MET A 1 94 ? 11.874 -8.271 -0.067 1.00 89.88 94 MET A N 1
ATOM 755 C CA . MET A 1 94 ? 11.597 -9.284 0.954 1.00 89.88 94 MET A CA 1
ATOM 756 C C . MET A 1 94 ? 10.250 -9.037 1.639 1.00 89.88 94 MET A C 1
ATOM 758 O O . MET A 1 94 ? 9.429 -9.943 1.701 1.00 89.88 94 MET A O 1
ATOM 762 N N . GLY A 1 95 ? 9.976 -7.804 2.074 1.00 89.56 95 GLY A N 1
ATOM 763 C CA . GLY A 1 95 ? 8.709 -7.439 2.712 1.00 89.56 95 GLY A CA 1
ATOM 764 C C . GLY A 1 95 ? 7.497 -7.588 1.790 1.00 89.56 95 GLY A C 1
ATOM 765 O O . GLY A 1 95 ? 6.435 -7.997 2.246 1.00 89.56 95 GLY A O 1
ATOM 766 N N . LEU A 1 96 ? 7.651 -7.317 0.487 1.00 90.06 96 LEU A N 1
ATOM 767 C CA . LEU A 1 96 ? 6.595 -7.555 -0.502 1.00 90.06 96 LEU A CA 1
ATOM 768 C C . LEU A 1 96 ? 6.263 -9.050 -0.658 1.00 90.06 96 LEU A C 1
ATOM 770 O O . LEU A 1 96 ? 5.098 -9.396 -0.840 1.00 90.06 96 LEU A O 1
ATOM 774 N N . ASN A 1 97 ? 7.278 -9.915 -0.599 1.00 89.69 97 ASN A N 1
ATOM 775 C CA . ASN A 1 97 ? 7.147 -11.362 -0.787 1.00 89.69 97 ASN A CA 1
ATOM 776 C C . ASN A 1 97 ? 6.878 -12.130 0.520 1.00 89.69 97 ASN A C 1
ATOM 778 O O . ASN A 1 97 ? 6.680 -13.343 0.476 1.00 89.69 97 ASN A O 1
ATOM 782 N N . LEU A 1 98 ? 6.909 -11.455 1.672 1.00 87.31 98 LEU A N 1
ATOM 783 C CA . LEU A 1 98 ? 6.730 -12.076 2.978 1.00 87.31 98 LEU A CA 1
ATOM 784 C C . LEU A 1 98 ? 5.310 -12.638 3.107 1.00 87.31 98 LEU A C 1
ATOM 786 O O . LEU A 1 98 ? 4.333 -11.885 3.159 1.00 87.31 98 LEU A O 1
ATOM 790 N N . ASP A 1 99 ? 5.203 -13.960 3.213 1.00 84.12 99 ASP A N 1
ATOM 791 C CA . ASP A 1 99 ? 3.949 -14.617 3.561 1.00 84.12 99 ASP A CA 1
ATOM 792 C C . ASP A 1 99 ? 3.866 -14.813 5.077 1.00 84.12 99 ASP A C 1
ATOM 794 O O . ASP A 1 99 ? 4.720 -15.447 5.698 1.00 84.12 99 ASP A O 1
ATOM 798 N N . VAL A 1 100 ? 2.835 -14.234 5.689 1.00 80.38 100 VAL A N 1
ATOM 799 C CA . VAL A 1 100 ? 2.592 -14.372 7.126 1.00 80.38 100 VAL A CA 1
ATOM 800 C C . VAL A 1 100 ? 1.699 -15.586 7.327 1.00 80.38 100 VAL A C 1
ATOM 802 O O . VAL A 1 100 ? 0.501 -15.540 7.039 1.00 80.38 100 VAL A O 1
ATOM 805 N N . SER A 1 101 ? 2.286 -16.669 7.833 1.00 80.38 101 SER A N 1
ATOM 806 C CA . SER A 1 101 ? 1.563 -17.909 8.105 1.00 80.38 101 SER A CA 1
ATOM 807 C C . SER A 1 101 ? 0.435 -17.691 9.121 1.00 80.38 101 SER A C 1
ATOM 809 O O . SER A 1 101 ? 0.631 -17.025 10.139 1.00 80.38 101 SER A O 1
ATOM 811 N N . GLY A 1 102 ? -0.737 -18.275 8.869 1.00 84.38 102 GLY A N 1
ATOM 812 C CA . GLY A 1 102 ? -1.898 -18.189 9.758 1.00 84.38 102 GLY A CA 1
ATOM 813 C C . GLY A 1 102 ? -3.227 -18.181 9.003 1.00 84.38 102 GLY A C 1
ATOM 814 O O . GLY A 1 102 ? -3.290 -17.914 7.805 1.00 84.38 102 GLY A O 1
ATOM 815 N N . LYS A 1 103 ? -4.324 -18.484 9.708 1.00 83.69 103 LYS A N 1
ATOM 816 C CA . LYS A 1 103 ? -5.683 -18.411 9.147 1.00 83.69 103 LYS A CA 1
ATOM 817 C C . LYS A 1 103 ? -6.301 -17.049 9.443 1.00 83.69 103 LYS A C 1
ATOM 819 O O . LYS A 1 103 ? -6.117 -16.499 10.527 1.00 83.69 103 LYS A O 1
ATOM 824 N N . ARG A 1 104 ? -7.081 -16.513 8.499 1.00 83.19 104 ARG A N 1
ATOM 825 C CA . ARG A 1 104 ? -7.844 -15.283 8.744 1.00 83.19 104 ARG A CA 1
ATOM 826 C C . ARG A 1 104 ? -8.968 -15.534 9.750 1.00 83.19 104 ARG A C 1
ATOM 828 O O . ARG A 1 104 ? -9.643 -16.560 9.642 1.00 83.19 104 ARG A O 1
ATOM 835 N N . PRO A 1 105 ? -9.219 -14.593 10.674 1.00 86.56 105 PRO A N 1
ATOM 836 C CA . PRO A 1 105 ? -10.396 -14.665 11.524 1.00 86.56 105 PRO A CA 1
ATOM 837 C C . PRO A 1 105 ? -11.660 -14.633 10.659 1.00 86.56 105 PRO A C 1
ATOM 839 O O . PRO A 1 105 ? -11.725 -13.923 9.655 1.00 86.56 105 PRO A O 1
ATOM 842 N N . LYS A 1 106 ? -12.674 -15.407 11.044 1.00 87.00 106 LYS A N 1
ATOM 843 C CA . LYS A 1 106 ? -13.974 -15.409 10.365 1.00 87.00 106 LYS A CA 1
ATOM 844 C C . LYS A 1 106 ? -14.726 -14.108 10.687 1.00 87.00 106 LYS A C 1
ATOM 846 O O . LYS A 1 106 ? -14.663 -13.630 11.815 1.00 87.00 106 LYS A O 1
ATOM 851 N N . GLY A 1 107 ? -15.448 -13.548 9.713 1.00 91.00 107 GLY A N 1
ATOM 852 C CA . GLY A 1 107 ? -16.263 -12.337 9.889 1.00 91.00 107 GLY A CA 1
ATOM 853 C C . GLY A 1 107 ? -15.777 -11.176 9.027 1.00 91.00 107 GLY A C 1
ATOM 854 O O . GLY A 1 107 ? -15.773 -11.289 7.804 1.00 91.00 107 GLY A O 1
ATOM 855 N N . ARG A 1 108 ? -15.344 -10.076 9.658 1.00 86.12 108 ARG A N 1
ATOM 856 C CA . ARG A 1 108 ? -14.799 -8.881 8.988 1.00 86.12 108 ARG A CA 1
ATOM 857 C C . ARG A 1 108 ? -13.274 -8.782 9.176 1.00 86.12 108 ARG A C 1
ATOM 859 O O . ARG A 1 108 ? -12.817 -7.979 9.993 1.00 86.12 108 ARG A O 1
ATOM 866 N N . PRO A 1 109 ? -12.468 -9.597 8.467 1.00 84.38 109 PRO A N 1
ATOM 867 C CA . PRO A 1 109 ? -11.026 -9.411 8.414 1.00 84.38 109 PRO A CA 1
ATOM 868 C C . PRO A 1 109 ? -10.659 -7.996 7.972 1.00 84.38 109 PRO A C 1
ATOM 870 O O . PRO A 1 109 ? -11.350 -7.383 7.157 1.00 84.38 109 PRO A O 1
ATOM 873 N N . LYS A 1 110 ? -9.525 -7.497 8.465 1.00 81.19 110 LYS A N 1
ATOM 874 C CA . LYS A 1 110 ? -8.936 -6.265 7.937 1.00 81.19 110 LYS A CA 1
ATOM 875 C C . LYS A 1 110 ? -8.527 -6.481 6.475 1.00 81.19 110 LYS A C 1
ATOM 877 O O . LYS A 1 110 ? -7.978 -7.530 6.132 1.00 81.19 110 LYS A O 1
ATOM 882 N N . GLN A 1 111 ? -8.783 -5.480 5.637 1.00 83.00 111 GLN A N 1
ATOM 883 C CA . GLN A 1 111 ? -8.366 -5.468 4.237 1.00 83.00 111 GLN A CA 1
ATOM 884 C C . GLN A 1 111 ? -6.839 -5.520 4.154 1.00 83.00 111 GLN A C 1
ATOM 886 O O . GLN A 1 111 ? -6.152 -4.752 4.833 1.00 83.00 111 GLN A O 1
ATOM 891 N N . ARG A 1 112 ? -6.290 -6.430 3.341 1.00 85.88 112 ARG A N 1
ATOM 892 C CA . ARG A 1 112 ? -4.842 -6.463 3.130 1.00 85.88 112 ARG A CA 1
ATOM 893 C C . ARG A 1 112 ? -4.404 -5.295 2.264 1.00 85.88 112 ARG A C 1
ATOM 895 O O . ARG A 1 112 ? -5.116 -4.840 1.365 1.00 85.88 112 ARG A O 1
ATOM 902 N N . TRP A 1 113 ? -3.142 -4.931 2.435 1.00 86.94 113 TRP A N 1
ATOM 903 C CA . TRP A 1 113 ? -2.472 -4.042 1.501 1.00 86.94 113 TRP A CA 1
ATOM 904 C C . TRP A 1 113 ? -2.431 -4.626 0.074 1.00 86.94 113 TRP A C 1
ATOM 906 O O . TRP A 1 113 ? -2.791 -3.921 -0.862 1.00 86.94 113 TRP A O 1
ATOM 916 N N . LEU A 1 114 ? -2.112 -5.922 -0.086 1.00 88.75 114 LEU A N 1
ATOM 917 C CA . LEU A 1 114 ? -2.096 -6.595 -1.399 1.00 88.75 114 LEU A CA 1
ATOM 918 C C . LEU A 1 114 ? -3.470 -6.622 -2.085 1.00 88.75 114 LEU A C 1
ATOM 920 O O . LEU A 1 114 ? -3.550 -6.374 -3.281 1.00 88.75 114 LEU A O 1
ATOM 924 N N . ASP A 1 115 ? -4.553 -6.860 -1.339 1.00 89.75 115 ASP A N 1
ATOM 925 C CA . ASP A 1 115 ? -5.910 -6.858 -1.907 1.00 89.75 115 ASP A CA 1
ATOM 926 C C . ASP A 1 115 ? -6.253 -5.456 -2.444 1.00 89.75 115 ASP A C 1
ATOM 928 O O . ASP A 1 115 ? -6.712 -5.301 -3.572 1.00 89.75 115 ASP A O 1
ATOM 932 N N . THR A 1 116 ? -5.916 -4.416 -1.672 1.00 91.06 116 THR A N 1
ATOM 933 C CA . THR A 1 116 ? -6.052 -3.013 -2.102 1.00 91.06 116 THR A CA 1
ATOM 934 C C . THR A 1 116 ? -5.201 -2.705 -3.334 1.00 91.06 116 THR A C 1
ATOM 936 O O . THR A 1 116 ? -5.623 -1.955 -4.209 1.00 91.06 116 THR A O 1
ATOM 939 N N . LEU A 1 117 ? -3.978 -3.238 -3.397 1.00 90.88 117 LEU A N 1
ATOM 940 C CA . LEU A 1 117 ? -3.069 -3.054 -4.525 1.00 90.88 117 LEU A CA 1
ATOM 941 C C . LEU A 1 117 ? -3.623 -3.688 -5.806 1.00 90.88 117 LEU A C 1
ATOM 943 O O . LEU A 1 117 ? -3.566 -3.053 -6.854 1.00 90.88 117 LEU A O 1
ATOM 947 N N . HIS A 1 118 ? -4.170 -4.902 -5.727 1.00 91.44 118 HIS A N 1
ATOM 948 C CA . HIS A 1 118 ? -4.777 -5.562 -6.882 1.00 91.44 118 HIS A CA 1
ATOM 949 C C . HIS A 1 118 ? -5.952 -4.765 -7.440 1.00 91.44 118 HIS A C 1
ATOM 951 O O . HIS A 1 118 ? -6.041 -4.594 -8.653 1.00 91.44 118 HIS A O 1
ATOM 957 N N . GLU A 1 119 ? -6.806 -4.222 -6.574 1.00 91.50 119 GLU A N 1
ATOM 958 C CA . GLU A 1 119 ? -7.890 -3.350 -7.025 1.00 91.50 119 GLU A CA 1
ATOM 959 C C . GLU A 1 119 ? -7.353 -2.070 -7.673 1.00 91.50 119 GLU A C 1
ATOM 961 O O . GLU A 1 119 ? -7.801 -1.712 -8.755 1.00 91.50 119 GLU A O 1
ATOM 966 N N . ASN A 1 120 ? -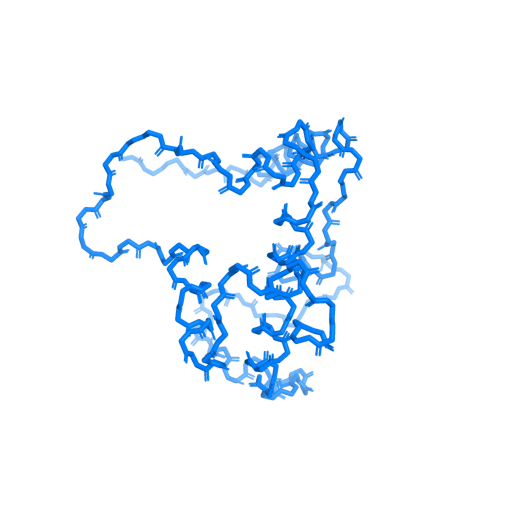6.310 -1.446 -7.112 1.00 91.56 120 ASN A N 1
ATOM 967 C CA . ASN A 1 120 ? -5.670 -0.290 -7.749 1.00 91.56 120 ASN A CA 1
ATOM 968 C C . ASN A 1 120 ? -5.152 -0.608 -9.158 1.00 91.56 120 ASN A C 1
ATOM 970 O O . ASN A 1 120 ? -5.380 0.182 -10.067 1.00 91.56 120 ASN A O 1
ATOM 974 N N . LEU A 1 121 ? -4.456 -1.740 -9.330 1.00 91.88 121 LEU A N 1
ATOM 975 C CA . LEU A 1 121 ? -3.909 -2.181 -10.619 1.00 91.88 121 LEU A CA 1
ATOM 976 C C . LEU A 1 121 ? -5.017 -2.416 -11.650 1.00 91.88 121 LEU A C 1
ATOM 978 O O . LEU A 1 121 ? -4.856 -2.034 -12.807 1.00 91.88 121 LEU A O 1
ATOM 982 N N . LYS A 1 122 ? -6.155 -2.985 -11.225 1.00 92.38 122 LYS A N 1
ATOM 983 C CA . LYS A 1 122 ? -7.349 -3.123 -12.071 1.00 92.38 122 LYS A CA 1
ATOM 984 C C . LYS A 1 122 ? -7.923 -1.764 -12.454 1.00 92.38 122 LYS A C 1
ATOM 986 O O . LYS A 1 122 ? -8.222 -1.555 -13.622 1.00 92.38 122 LYS A O 1
ATOM 991 N N . THR A 1 123 ? -8.042 -0.840 -11.497 1.00 90.94 123 THR A N 1
ATOM 992 C CA . THR A 1 123 ? -8.559 0.515 -11.741 1.00 90.94 123 THR A CA 1
ATOM 993 C C . THR A 1 123 ? -7.740 1.257 -12.792 1.00 90.94 123 THR A C 1
ATOM 995 O O . THR A 1 123 ? -8.320 1.913 -13.648 1.00 90.94 123 THR A O 1
ATOM 998 N N . VAL A 1 124 ? -6.409 1.144 -12.754 1.00 88.56 124 VAL A N 1
ATOM 999 C CA . VAL A 1 124 ? -5.528 1.805 -13.735 1.00 88.56 124 VAL A CA 1
ATOM 1000 C C . VAL A 1 124 ? -5.241 0.953 -14.975 1.00 88.56 124 VAL A C 1
ATOM 1002 O O . VAL A 1 124 ? -4.587 1.425 -15.896 1.00 88.56 124 VAL A O 1
ATOM 1005 N N . ASN A 1 125 ? -5.719 -0.295 -15.013 1.00 89.94 125 ASN A N 1
ATOM 1006 C CA . ASN A 1 125 ? -5.472 -1.265 -16.080 1.00 89.94 125 ASN A CA 1
ATOM 1007 C C . ASN A 1 125 ? -3.975 -1.456 -16.423 1.00 89.94 125 ASN A C 1
ATOM 1009 O O . ASN A 1 125 ? -3.581 -1.520 -17.589 1.00 89.94 125 ASN A O 1
ATOM 1013 N N . ILE A 1 126 ? -3.124 -1.547 -15.396 1.00 87.69 126 ILE A N 1
ATOM 1014 C CA . ILE A 1 126 ? -1.677 -1.765 -15.547 1.00 87.69 126 ILE A CA 1
ATOM 1015 C C . ILE A 1 126 ? -1.317 -3.137 -14.987 1.00 87.69 126 ILE A C 1
ATOM 1017 O O . ILE A 1 126 ? -1.696 -3.499 -13.873 1.00 87.69 126 ILE A O 1
ATOM 1021 N N . HIS A 1 127 ? -0.536 -3.898 -15.751 1.00 89.56 127 HIS A N 1
ATOM 1022 C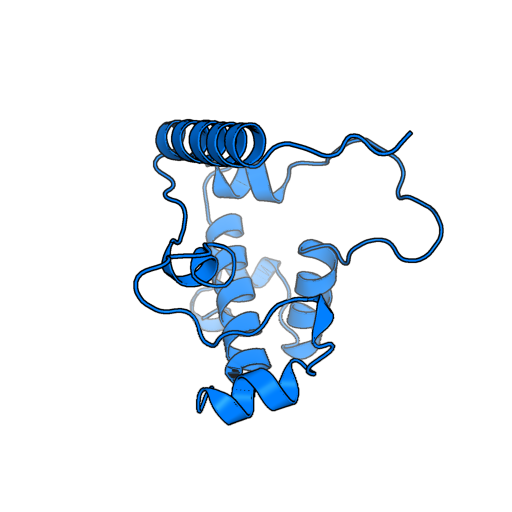 CA . HIS A 1 127 ? -0.039 -5.196 -15.315 1.00 89.56 127 HIS A CA 1
ATOM 1023 C C . HIS A 1 127 ? 1.328 -5.060 -14.603 1.00 89.56 127 HIS A C 1
ATOM 1025 O O . HIS A 1 127 ? 2.193 -4.336 -15.098 1.00 89.56 127 HIS A O 1
ATOM 1031 N N . PRO A 1 128 ? 1.587 -5.773 -13.484 1.00 87.62 128 PRO A N 1
ATOM 1032 C CA . PRO A 1 128 ? 2.833 -5.666 -12.708 1.00 87.62 128 PRO A CA 1
ATOM 1033 C C . PRO A 1 128 ? 4.139 -5.870 -13.488 1.00 87.62 128 PRO A C 1
ATOM 1035 O O . PRO A 1 128 ? 5.159 -5.280 -13.143 1.00 87.62 128 PRO A O 1
ATOM 1038 N N . ASN A 1 129 ? 4.132 -6.690 -14.544 1.00 87.38 129 ASN A N 1
ATOM 1039 C CA . ASN A 1 129 ? 5.315 -6.905 -15.394 1.00 87.38 129 ASN A CA 1
ATOM 1040 C C . ASN A 1 129 ? 5.799 -5.619 -16.089 1.00 87.38 129 ASN A C 1
ATOM 1042 O O . ASN A 1 129 ? 6.991 -5.497 -16.366 1.00 87.38 129 ASN A O 1
ATOM 1046 N N . ARG A 1 130 ? 4.907 -4.641 -16.301 1.00 85.69 130 ARG A N 1
ATOM 1047 C CA . ARG A 1 130 ? 5.240 -3.336 -16.879 1.00 85.69 130 ARG A CA 1
ATOM 1048 C C . ARG A 1 130 ? 6.087 -2.485 -15.943 1.00 85.69 130 ARG A C 1
ATOM 1050 O O . ARG A 1 130 ? 6.688 -1.525 -16.394 1.00 85.69 130 ARG A O 1
ATOM 1057 N N . ALA A 1 131 ? 6.234 -2.863 -14.668 1.00 86.44 131 ALA A N 1
ATOM 1058 C CA . ALA A 1 131 ? 7.053 -2.124 -13.710 1.00 86.44 131 ALA A CA 1
ATOM 1059 C C . ALA A 1 131 ? 8.524 -1.977 -14.123 1.00 86.44 131 ALA A C 1
ATOM 1061 O O . ALA A 1 131 ? 9.199 -1.091 -13.604 1.00 86.44 131 ALA A O 1
ATOM 1062 N N . PHE A 1 132 ? 9.045 -2.806 -15.027 1.00 85.81 132 PHE A N 1
ATOM 1063 C CA . PHE A 1 132 ? 10.407 -2.648 -15.544 1.00 85.81 132 PHE A CA 1
ATOM 1064 C C . PHE A 1 132 ? 10.514 -1.608 -16.668 1.00 85.81 132 PHE A C 1
ATOM 1066 O O . PHE A 1 132 ? 11.596 -1.053 -16.854 1.00 85.81 132 PHE A O 1
ATOM 1073 N N . ASN A 1 133 ? 9.411 -1.284 -17.350 1.00 85.38 133 ASN A N 1
ATOM 1074 C CA . ASN A 1 133 ? 9.347 -0.183 -18.303 1.00 85.38 133 ASN A CA 1
ATOM 1075 C C . ASN A 1 133 ? 8.939 1.107 -17.567 1.00 85.38 133 ASN A C 1
ATOM 1077 O O . ASN A 1 133 ? 7.811 1.234 -17.094 1.00 85.38 133 ASN A O 1
ATOM 1081 N N . ARG A 1 134 ? 9.864 2.066 -17.434 1.00 77.25 134 ARG A N 1
ATOM 1082 C CA . ARG A 1 134 ? 9.589 3.325 -16.720 1.00 77.25 134 ARG A CA 1
ATOM 1083 C C . ARG A 1 134 ? 8.598 4.222 -17.456 1.00 77.25 134 ARG A C 1
ATOM 1085 O O . ARG A 1 134 ? 7.843 4.894 -16.773 1.00 77.25 134 ARG A O 1
ATOM 1092 N N . GLU A 1 135 ? 8.590 4.194 -18.786 1.00 75.94 135 GLU A N 1
ATOM 1093 C CA . GLU A 1 135 ? 7.693 5.016 -19.612 1.00 75.94 135 GLU A CA 1
ATOM 1094 C C . GLU A 1 135 ? 6.236 4.549 -19.516 1.00 75.94 135 GLU A C 1
ATOM 1096 O O . GLU A 1 135 ? 5.315 5.345 -19.629 1.00 75.94 135 GLU A O 1
ATOM 1101 N N . GLU A 1 136 ? 6.018 3.255 -19.267 1.00 72.94 136 GLU A N 1
ATOM 1102 C CA . GLU A 1 136 ? 4.674 2.685 -19.112 1.00 72.94 136 GLU A CA 1
ATOM 1103 C C . GLU A 1 136 ? 4.174 2.666 -17.659 1.00 72.94 136 GLU A C 1
ATOM 1105 O O . GLU A 1 136 ? 2.982 2.468 -17.425 1.00 72.94 136 GLU A O 1
ATOM 1110 N N . TRP A 1 137 ? 5.071 2.796 -16.675 1.00 80.25 137 TRP A N 1
ATOM 1111 C CA . TRP A 1 137 ? 4.747 2.640 -15.250 1.00 80.25 137 TRP A CA 1
ATOM 1112 C C . TRP A 1 137 ? 4.630 3.965 -14.481 1.00 80.25 137 TRP A C 1
ATOM 1114 O O . TRP A 1 137 ? 4.034 3.965 -13.400 1.00 80.25 137 TRP A O 1
ATOM 1124 N N . GLY A 1 138 ? 5.259 5.045 -14.958 1.00 63.53 138 GLY A N 1
ATOM 1125 C CA . GLY A 1 138 ? 5.439 6.301 -14.219 1.00 63.53 138 GLY A CA 1
ATOM 1126 C C . GLY A 1 138 ? 5.005 7.525 -14.998 1.00 63.53 138 GLY A C 1
ATOM 1127 O O . GLY A 1 138 ? 5.584 7.740 -16.080 1.00 63.53 138 GLY A O 1
#

Organism: Haemonchus contortus (NCBI:txid6289)

Solvent-accessible surface area (backbone atoms only — not comparable to full-atom values): 8850 Å² total; per-residue (Å²): 135,84,82,80,78,50,72,68,57,54,53,52,52,55,49,55,51,45,55,56,32,47,78,71,80,39,76,80,66,60,82,74,40,60,87,73,54,90,48,87,91,71,67,94,81,80,55,86,86,71,70,70,49,73,65,59,53,28,60,75,67,71,45,73,73,78,72,46,63,57,52,54,42,48,52,52,52,52,52,48,32,53,28,69,69,43,56,74,88,36,68,59,28,43,61,72,67,59,79,79,86,78,80,81,67,88,85,84,63,81,82,50,70,67,61,53,47,53,52,46,32,59,74,70,72,53,61,78,81,44,42,77,41,59,84,82,62,104

pLDDT: mean 75.03, std 15.57, range [31.69, 93.31]

Mean predicted aligned error: 14.51 Å

Radius of gyration: 19.14 Å; Cα contacts (8 Å, |Δi|>4): 51; chains: 1; bounding box: 37×40×51 Å

Secondary structure (DSSP, 8-state):
------HHHHHHHHHHHHHHHHTTT----HHHHTTT---TT-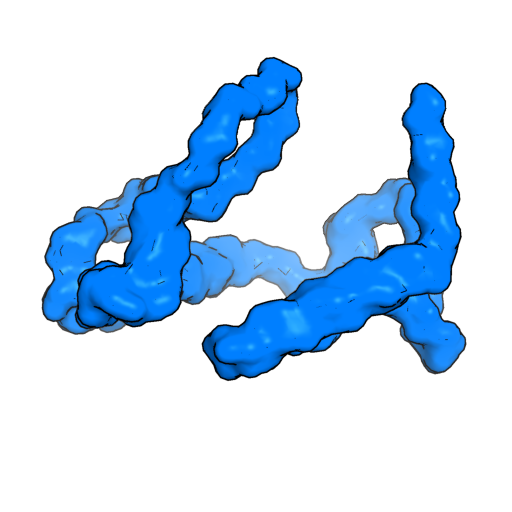--S--GGG---HHHHHHHTT----TTHHHHHHHHHHHHHHHHHS-TTSHHHHHHH----SPPPSSSPPPPHHHHHHHHHHHHT--GGGGG-HHHH-

Foldseek 3Di:
DDPPQDPVNVVVVVVVVQVVCVVVVHGPPVVVCVVPDPPVVDDPPDDVVVVDDPVNVCVVVVNDDCPVVVVVLLVLLVLLLVLLPDDCPDPSVCVVPDDDDDDADPDDGDDDSVNVNVVSCVVVVHDSVCSVPPVRRD